Protein AF-A0A0M2UYQ8-F1 (afdb_monomer)

Foldseek 3Di:
DPPVVPPPDPDDDDDPLNVLVVVLVCCVVPHPQDPVNSVVVSVVSVCCVPVPVVD

Nearest PDB structures (foldseek):
  6kmq-assembly1_B  TM=4.347E-01  e=9.774E+00  Escherichia coli K-12

Sequence (55 aa):
MFTAIEKRLNGRTTSKVERVMRTVNLRVNVSKWSVTGALNVTKIRLAYYYNGFDA

Solvent-accessible surface area (backbone atoms only — not comparable to full-atom values): 3534 Å² total; per-residue (Å²): 131,77,74,69,80,73,57,88,53,101,67,79,88,73,51,76,61,57,59,49,50,54,52,50,52,49,40,51,76,77,40,95,50,48,71,69,56,52,50,53,53,48,52,54,54,51,46,38,72,74,69,58,75,79,115

Radius of gyration: 13.37 Å; Cα contacts (8 Å, |Δi|>4): 20; chains: 1; bounding box: 35×24×28 Å

Secondary structure (DSSP, 8-state):
-TTSTT--S------HHHHHHHHHHHHHHHS---HHHHHHHHH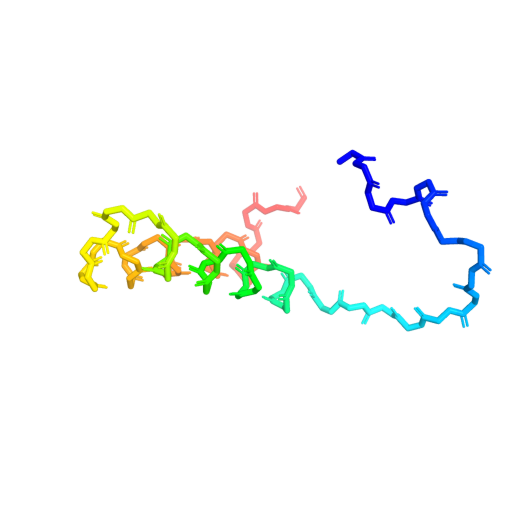HHHHHHHTTTT-

Organism: NCBI:txid380242

Structure (mmCIF, N/CA/C/O backbone):
data_AF-A0A0M2UYQ8-F1
#
_entry.id   AF-A0A0M2UYQ8-F1
#
loop_
_atom_site.group_PDB
_atom_site.id
_atom_site.type_symbol
_atom_site.label_atom_id
_atom_site.label_alt_id
_atom_site.label_comp_id
_atom_site.label_asym_id
_atom_site.label_entity_id
_atom_site.label_seq_id
_atom_site.pdbx_PDB_ins_code
_atom_site.Cartn_x
_atom_site.Cartn_y
_atom_site.Cartn_z
_atom_site.occupancy
_atom_site.B_iso_or_equiv
_atom_site.auth_seq_id
_atom_site.auth_comp_id
_atom_site.auth_asym_id
_atom_site.auth_atom_id
_atom_site.pdbx_PDB_model_num
ATOM 1 N N . MET A 1 1 ? 7.216 13.750 -2.395 1.00 42.19 1 MET A N 1
ATOM 2 C CA . MET A 1 1 ? 7.834 15.090 -2.443 1.00 42.19 1 MET A CA 1
ATOM 3 C C . MET A 1 1 ? 8.532 15.483 -1.134 1.00 42.19 1 MET A C 1
ATOM 5 O O . MET A 1 1 ? 9.628 16.005 -1.204 1.00 42.19 1 MET A O 1
ATOM 9 N N . PHE A 1 2 ? 7.992 15.164 0.052 1.00 36.88 2 PHE A N 1
ATOM 10 C CA . PHE A 1 2 ? 8.516 15.689 1.333 1.00 36.88 2 PHE A CA 1
ATOM 11 C C . PHE A 1 2 ? 9.636 14.890 2.040 1.00 36.88 2 PHE A C 1
ATOM 13 O O . PHE A 1 2 ? 10.145 15.339 3.052 1.00 36.88 2 PHE A O 1
ATOM 20 N N . THR A 1 3 ? 10.065 13.724 1.540 1.00 45.16 3 THR A N 1
ATOM 21 C CA . THR A 1 3 ? 11.046 12.857 2.246 1.00 45.16 3 THR A CA 1
ATOM 22 C C . THR A 1 3 ? 12.506 13.058 1.827 1.00 45.16 3 THR A C 1
ATOM 24 O O . THR A 1 3 ? 13.396 12.485 2.443 1.00 45.16 3 THR A O 1
ATOM 27 N N . ALA A 1 4 ? 12.763 13.824 0.763 1.00 47.12 4 ALA A N 1
ATOM 28 C CA . ALA A 1 4 ? 14.124 14.115 0.300 1.00 47.12 4 ALA A CA 1
ATOM 29 C C . ALA A 1 4 ? 14.728 15.336 1.012 1.00 47.12 4 ALA A C 1
ATOM 31 O O . ALA A 1 4 ? 15.935 15.401 1.203 1.00 47.12 4 ALA A O 1
ATOM 32 N N . ILE A 1 5 ? 13.877 16.266 1.454 1.00 48.69 5 ILE A N 1
ATOM 33 C CA . ILE A 1 5 ? 14.291 17.528 2.080 1.00 48.69 5 ILE A CA 1
ATOM 34 C C . ILE A 1 5 ? 14.813 17.297 3.514 1.00 48.69 5 ILE A C 1
ATOM 36 O O . ILE A 1 5 ? 15.704 18.005 3.964 1.00 48.69 5 ILE A O 1
ATOM 40 N N . GLU A 1 6 ? 14.350 16.247 4.205 1.00 46.75 6 GLU A N 1
ATOM 41 C CA . GLU A 1 6 ? 14.838 15.857 5.542 1.00 46.75 6 GLU A CA 1
ATOM 42 C C . GLU A 1 6 ? 16.128 15.008 5.505 1.00 46.75 6 GLU A C 1
ATOM 44 O O . GLU A 1 6 ? 16.720 14.726 6.542 1.00 46.75 6 GLU A O 1
ATOM 49 N N . LYS A 1 7 ? 16.625 14.575 4.335 1.00 48.50 7 LYS A N 1
ATOM 50 C CA . LYS A 1 7 ? 17.851 13.756 4.270 1.00 48.50 7 LYS A CA 1
ATOM 51 C C . LYS A 1 7 ? 19.126 14.602 4.370 1.00 48.50 7 LYS A C 1
ATOM 53 O O . LYS A 1 7 ? 20.004 14.539 3.516 1.00 48.50 7 LYS A O 1
ATOM 58 N N . ARG A 1 8 ? 19.297 15.271 5.515 1.00 48.19 8 ARG A N 1
ATOM 59 C CA . ARG A 1 8 ? 20.602 15.645 6.095 1.00 48.19 8 ARG A CA 1
ATOM 60 C C . ARG A 1 8 ? 21.339 14.423 6.685 1.00 48.19 8 ARG A C 1
ATOM 62 O O . ARG A 1 8 ? 22.030 14.528 7.689 1.00 48.19 8 ARG A O 1
ATOM 69 N N . LEU A 1 9 ? 21.183 13.242 6.084 1.00 47.38 9 LEU A N 1
ATOM 70 C CA . LEU A 1 9 ? 21.828 12.010 6.530 1.00 47.38 9 LEU A CA 1
ATOM 71 C C . LEU A 1 9 ? 22.074 11.073 5.347 1.00 47.38 9 LEU A C 1
ATOM 73 O O .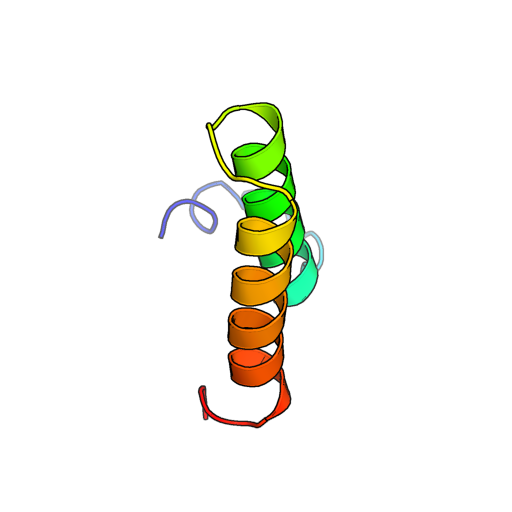 LEU A 1 9 ? 21.145 10.582 4.704 1.00 47.38 9 LEU A O 1
ATOM 77 N N . ASN A 1 10 ? 23.358 10.804 5.128 1.00 48.09 10 ASN A N 1
ATOM 78 C CA . ASN A 1 10 ? 23.965 9.778 4.279 1.00 48.09 10 ASN A CA 1
ATOM 79 C C . ASN A 1 10 ? 23.505 8.339 4.625 1.00 48.09 10 ASN A C 1
ATOM 81 O O . ASN A 1 10 ? 24.318 7.484 4.964 1.00 48.09 10 ASN A O 1
ATOM 85 N N . GLY A 1 11 ? 22.206 8.036 4.594 1.00 49.47 11 GLY A N 1
ATOM 86 C CA . GLY A 1 11 ? 21.677 6.795 5.167 1.00 49.47 11 GLY A CA 1
ATOM 87 C C . GLY A 1 11 ? 20.640 6.101 4.296 1.00 49.47 11 GLY A C 1
ATOM 88 O O . GLY A 1 11 ? 19.493 6.544 4.233 1.00 49.47 11 GLY A O 1
ATOM 89 N N . ARG A 1 12 ? 21.081 5.001 3.673 1.00 50.75 12 ARG A N 1
ATOM 90 C CA . ARG A 1 12 ? 20.354 3.822 3.161 1.00 50.75 12 ARG A CA 1
ATOM 91 C C . ARG A 1 12 ? 19.100 4.055 2.302 1.00 50.75 12 ARG A C 1
ATOM 93 O O . ARG A 1 12 ? 18.114 4.686 2.688 1.00 50.75 12 ARG A O 1
ATOM 100 N N . THR A 1 13 ? 19.135 3.464 1.112 1.00 52.94 13 THR A N 1
ATOM 101 C CA . THR A 1 13 ? 17.991 3.280 0.218 1.00 52.94 13 THR A CA 1
ATOM 102 C C . THR A 1 13 ? 16.919 2.474 0.950 1.00 52.94 13 THR A C 1
ATOM 104 O O . THR A 1 13 ? 17.038 1.260 1.078 1.00 52.94 13 THR A O 1
ATOM 107 N N . THR A 1 14 ? 15.880 3.132 1.470 1.00 59.47 14 THR A N 1
ATOM 108 C CA . THR A 1 14 ? 14.680 2.419 1.915 1.00 59.47 14 THR A CA 1
ATOM 109 C C . THR A 1 14 ? 13.990 1.901 0.661 1.00 59.47 14 THR A C 1
ATOM 111 O O . THR A 1 14 ? 13.762 2.656 -0.290 1.00 59.47 14 THR A O 1
ATOM 114 N N . SER A 1 15 ? 13.748 0.592 0.598 1.00 70.75 15 SER A N 1
ATOM 115 C CA . SER A 1 15 ? 13.162 -0.026 -0.592 1.00 70.75 15 SER A CA 1
ATOM 116 C C . SER A 1 15 ?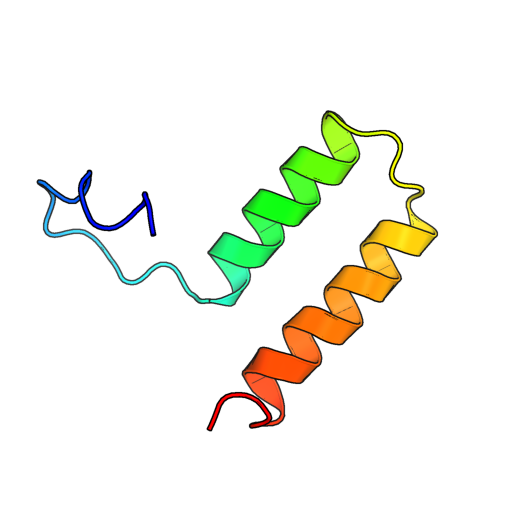 11.807 0.624 -0.905 1.00 70.75 15 SER A C 1
ATOM 118 O O . SER A 1 15 ? 11.099 1.080 0.002 1.00 70.75 15 SER A O 1
ATOM 120 N N . LYS A 1 16 ? 11.419 0.676 -2.191 1.00 74.25 16 LYS A N 1
ATOM 121 C CA . LYS A 1 16 ? 10.097 1.195 -2.601 1.00 74.25 16 LYS A CA 1
ATOM 122 C C . LYS A 1 16 ? 8.974 0.530 -1.774 1.00 74.25 16 LYS A C 1
ATOM 124 O O . LYS A 1 16 ? 8.045 1.208 -1.344 1.00 74.25 16 LYS A O 1
ATOM 129 N N . VAL A 1 17 ? 9.136 -0.755 -1.441 1.00 73.31 17 VAL A N 1
ATOM 130 C CA . VAL A 1 17 ? 8.231 -1.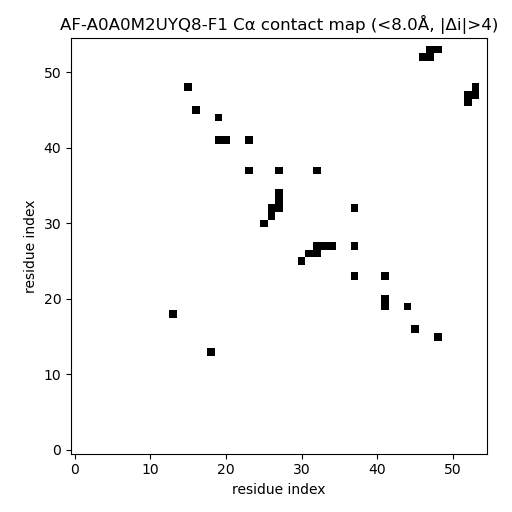538 -0.582 1.00 73.31 17 VAL A CA 1
ATOM 131 C C . VAL A 1 17 ? 8.150 -1.016 0.842 1.00 73.31 17 VAL A C 1
ATOM 133 O O . VAL A 1 17 ? 7.047 -0.846 1.352 1.00 73.31 17 VAL A O 1
ATOM 136 N N . GLU A 1 18 ? 9.275 -0.729 1.494 1.00 79.00 18 GLU A N 1
ATOM 137 C CA . GLU A 1 18 ? 9.266 -0.279 2.889 1.00 79.00 18 GLU A CA 1
ATOM 138 C C . GLU A 1 18 ? 8.454 1.017 3.053 1.00 79.00 18 GLU A C 1
ATOM 140 O O . GLU A 1 18 ? 7.659 1.157 3.985 1.00 79.00 18 GLU A O 1
ATOM 145 N N . ARG A 1 19 ? 8.566 1.939 2.088 1.00 81.62 19 ARG A N 1
ATOM 146 C CA . ARG A 1 19 ? 7.782 3.188 2.074 1.00 81.62 19 ARG A CA 1
ATOM 147 C C . ARG A 1 19 ? 6.284 2.935 1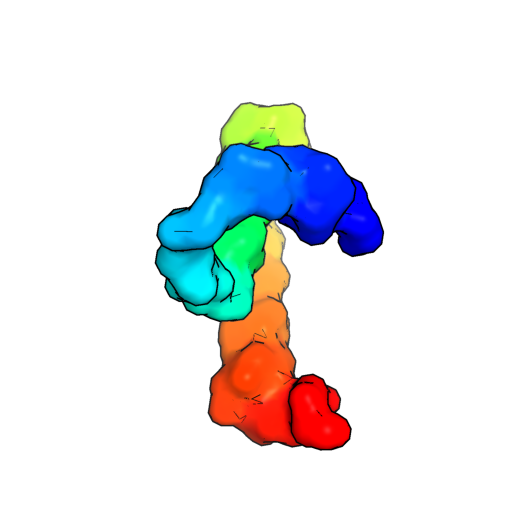.882 1.00 81.62 19 ARG A C 1
ATOM 149 O O . ARG A 1 19 ? 5.461 3.582 2.539 1.00 81.62 19 ARG A O 1
ATOM 156 N N . VAL A 1 20 ? 5.922 1.992 1.014 1.00 83.00 20 VAL A N 1
ATOM 157 C CA . VAL A 1 20 ? 4.525 1.589 0.786 1.00 83.00 20 VAL A CA 1
ATOM 158 C C . VAL A 1 20 ? 3.945 0.956 2.038 1.00 83.00 20 VAL A C 1
ATOM 160 O O . VAL A 1 20 ? 2.884 1.382 2.493 1.00 83.00 20 VAL A O 1
ATOM 163 N N . MET A 1 21 ? 4.658 0.002 2.634 1.00 84.31 21 MET A N 1
ATOM 164 C CA . MET A 1 21 ? 4.196 -0.715 3.820 1.00 84.31 21 MET A CA 1
ATOM 165 C C . MET A 1 21 ? 4.064 0.219 5.020 1.00 84.31 21 MET A C 1
ATOM 167 O O . MET A 1 21 ? 3.072 0.136 5.739 1.00 84.31 21 MET A O 1
ATOM 171 N N . ARG A 1 22 ? 4.969 1.193 5.189 1.00 85.00 22 ARG A N 1
ATOM 172 C CA . ARG A 1 22 ? 4.842 2.217 6.239 1.00 85.00 22 ARG A CA 1
ATOM 173 C C . ARG A 1 22 ? 3.574 3.065 6.059 1.00 85.00 22 ARG A C 1
ATOM 175 O O . ARG A 1 22 ? 2.886 3.362 7.032 1.00 85.00 22 ARG A O 1
ATOM 182 N N . THR A 1 23 ? 3.224 3.395 4.815 1.00 82.19 23 THR A N 1
ATOM 183 C CA . THR A 1 23 ? 2.004 4.156 4.496 1.00 82.19 23 THR A CA 1
ATOM 184 C C . THR A 1 23 ? 0.740 3.322 4.703 1.00 82.19 23 THR A C 1
ATOM 186 O O . THR A 1 23 ? -0.229 3.817 5.275 1.00 82.19 23 THR A O 1
ATOM 189 N N . VAL A 1 24 ? 0.736 2.058 4.267 1.00 84.19 24 VAL A N 1
ATOM 190 C CA . VAL A 1 24 ? -0.390 1.135 4.480 1.00 84.19 24 VAL A CA 1
ATOM 191 C C . VAL A 1 24 ? -0.608 0.911 5.974 1.00 84.19 24 VAL A C 1
ATOM 193 O O . VAL A 1 24 ? -1.733 1.054 6.437 1.00 84.19 24 VAL A O 1
ATOM 196 N N . ASN A 1 25 ? 0.458 0.666 6.739 1.00 84.81 25 ASN A N 1
ATOM 197 C CA . ASN A 1 25 ? 0.371 0.456 8.182 1.00 84.81 25 ASN A CA 1
ATOM 198 C C . ASN A 1 25 ? -0.224 1.673 8.908 1.00 84.81 25 ASN A C 1
ATOM 200 O O . ASN A 1 25 ? -1.083 1.527 9.774 1.00 84.81 25 ASN A O 1
ATOM 204 N N . LEU A 1 26 ? 0.174 2.887 8.519 1.00 84.62 26 LEU A N 1
ATOM 205 C CA . LEU A 1 26 ? -0.392 4.109 9.087 1.00 84.62 26 LEU A CA 1
ATOM 206 C C . LEU A 1 26 ? -1.871 4.286 8.709 1.00 84.62 26 LEU A C 1
ATOM 208 O O . LEU A 1 26 ? -2.678 4.683 9.543 1.00 84.62 26 LEU A O 1
ATOM 212 N N . ARG A 1 27 ? -2.259 3.949 7.473 1.00 78.94 27 ARG A N 1
ATOM 213 C CA . ARG A 1 27 ? -3.657 4.030 7.013 1.00 78.94 27 ARG A CA 1
ATOM 214 C C . ARG A 1 27 ? -4.561 2.976 7.651 1.00 78.94 27 ARG A C 1
ATOM 216 O O . ARG A 1 27 ? -5.718 3.282 7.896 1.00 78.94 27 ARG A O 1
ATOM 223 N N . VAL A 1 28 ? -4.053 1.785 7.947 1.00 84.31 28 VAL A N 1
ATOM 224 C CA . VAL A 1 28 ? -4.812 0.750 8.669 1.00 84.31 28 VAL A CA 1
ATOM 225 C C . VAL A 1 28 ? -5.006 1.133 10.136 1.00 84.31 28 VAL A C 1
ATOM 227 O O . VAL A 1 28 ? -6.107 0.992 10.649 1.00 84.31 28 VAL A O 1
ATOM 230 N N . ASN A 1 29 ? -3.968 1.654 10.798 1.00 80.94 29 ASN A N 1
ATOM 231 C CA . ASN A 1 29 ? -4.051 1.991 12.223 1.00 80.94 29 ASN A CA 1
ATOM 232 C C . ASN A 1 29 ? -4.798 3.304 12.505 1.00 80.94 29 ASN A C 1
ATOM 234 O O . ASN A 1 29 ? -5.493 3.407 13.507 1.00 80.94 29 ASN A O 1
ATOM 238 N N . VAL A 1 30 ? -4.646 4.321 11.648 1.00 77.12 30 VAL A N 1
ATOM 239 C CA . VAL A 1 30 ? -5.206 5.667 11.888 1.00 77.12 30 VAL A CA 1
ATOM 240 C C . VAL A 1 30 ? -6.498 5.915 11.098 1.00 77.12 30 VAL A C 1
ATOM 242 O O . VAL A 1 30 ? -7.286 6.783 11.458 1.00 77.12 30 VAL A O 1
ATOM 245 N N . SER A 1 31 ? -6.739 5.195 9.996 1.00 62.28 31 SER A N 1
ATOM 246 C CA . SER A 1 31 ? -7.895 5.429 9.107 1.00 62.28 31 SER A CA 1
ATOM 247 C C . SER A 1 31 ? -8.865 4.238 9.090 1.00 62.28 31 SER A C 1
ATOM 249 O O . SER A 1 31 ? -8.505 3.124 9.443 1.00 62.28 31 SER A O 1
ATOM 251 N N . LYS A 1 32 ? -10.101 4.447 8.607 1.00 70.50 32 LYS A N 1
ATOM 252 C CA . LYS A 1 32 ? -11.170 3.424 8.506 1.00 70.50 32 LYS A CA 1
ATOM 253 C C . LYS A 1 32 ? -10.954 2.357 7.416 1.00 70.50 32 LYS A C 1
ATOM 255 O O . LYS A 1 32 ? -11.918 1.882 6.817 1.00 70.50 32 LYS A O 1
ATOM 260 N N . TRP A 1 33 ? -9.714 2.030 7.063 1.00 83.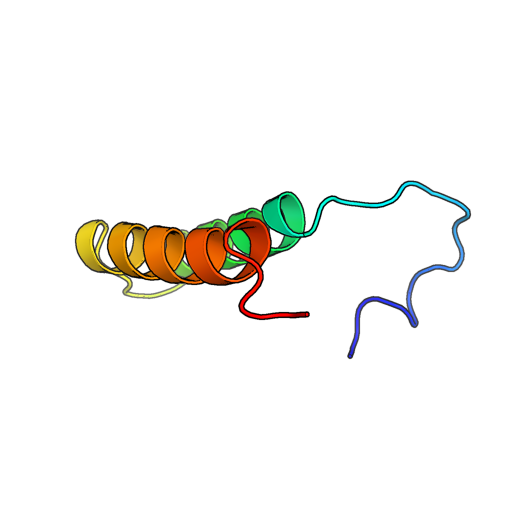31 33 TRP A N 1
ATOM 261 C CA . TRP A 1 33 ? -9.478 1.029 6.024 1.00 83.31 33 TRP A CA 1
ATOM 262 C C . TRP A 1 33 ? -9.822 -0.355 6.565 1.00 83.31 33 TRP A C 1
ATOM 264 O O . TRP A 1 33 ? -9.244 -0.805 7.550 1.00 83.31 33 TRP A O 1
ATOM 274 N N . SER A 1 34 ? -10.757 -1.040 5.907 1.00 83.69 34 SER A N 1
ATOM 275 C CA . SER A 1 34 ? -11.000 -2.450 6.190 1.00 83.69 34 SER A CA 1
ATOM 276 C C . SER A 1 34 ? -9.765 -3.271 5.814 1.00 83.69 34 SER A C 1
ATOM 278 O O . SER A 1 34 ? -9.041 -2.938 4.869 1.00 83.69 34 SER A O 1
ATOM 280 N N . VAL A 1 35 ? -9.536 -4.372 6.531 1.00 84.62 35 VAL 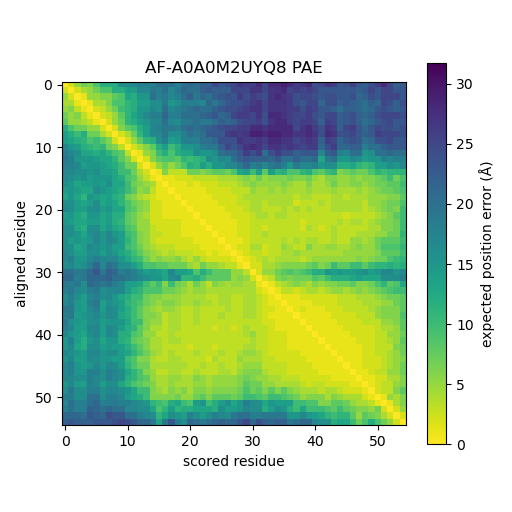A N 1
ATOM 281 C CA . VAL A 1 35 ? -8.405 -5.284 6.2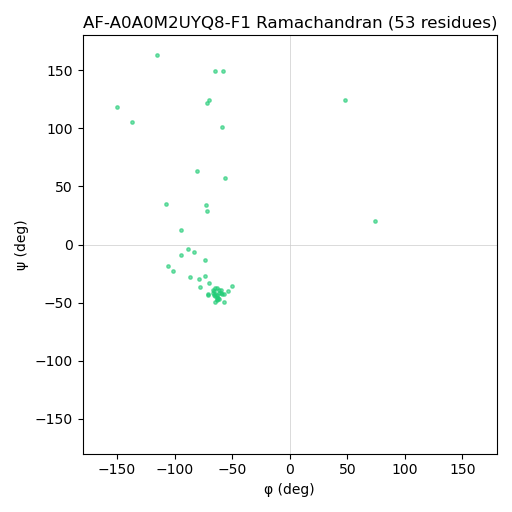83 1.00 84.62 35 VAL A CA 1
ATOM 282 C C . VAL A 1 35 ? -8.380 -5.745 4.818 1.00 84.62 35 VAL A C 1
ATOM 284 O O . VAL A 1 35 ? -7.331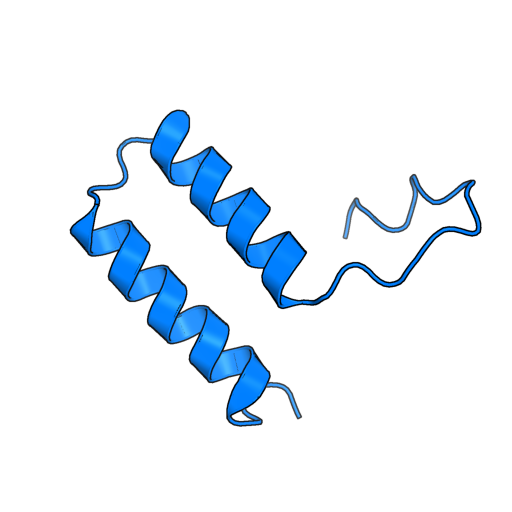 -5.746 4.175 1.00 84.62 35 VAL A O 1
ATOM 287 N N . THR A 1 36 ? -9.553 -6.028 4.249 1.00 88.31 36 THR A N 1
ATOM 288 C CA . THR A 1 36 ? -9.720 -6.404 2.839 1.00 88.31 36 THR A CA 1
ATOM 289 C C . THR A 1 36 ? -9.292 -5.289 1.881 1.00 88.31 36 THR A C 1
ATOM 291 O O . THR A 1 36 ? -8.585 -5.545 0.905 1.00 88.31 36 THR A O 1
ATOM 294 N N . GLY A 1 37 ? -9.666 -4.036 2.164 1.00 86.25 37 GLY A N 1
ATOM 295 C CA . GLY A 1 37 ? -9.257 -2.883 1.358 1.00 86.25 37 GLY A CA 1
ATOM 296 C C . GLY A 1 37 ? -7.747 -2.653 1.408 1.00 86.25 37 GLY A C 1
ATOM 297 O O . GLY A 1 37 ? -7.113 -2.444 0.373 1.00 86.25 37 GLY A O 1
ATOM 298 N N . ALA A 1 38 ? -7.149 -2.775 2.594 1.00 86.25 38 ALA A N 1
ATOM 299 C CA . ALA A 1 38 ? -5.707 -2.648 2.770 1.00 86.25 38 ALA A CA 1
ATOM 300 C C . ALA A 1 38 ? -4.925 -3.717 1.989 1.00 86.25 38 ALA A C 1
ATOM 302 O O . ALA A 1 38 ? -3.928 -3.395 1.332 1.00 86.25 38 ALA A O 1
ATOM 303 N N . LEU A 1 39 ? -5.399 -4.967 1.993 1.00 88.19 39 LEU A N 1
ATOM 304 C CA . LEU A 1 39 ? -4.783 -6.062 1.242 1.00 88.19 39 LEU A CA 1
ATOM 305 C C . LEU A 1 39 ? -4.832 -5.817 -0.273 1.00 88.19 39 LEU A C 1
ATOM 307 O O . LEU A 1 39 ? -3.813 -5.952 -0.953 1.00 88.19 39 LEU A O 1
ATOM 311 N N . ASN A 1 40 ? -5.988 -5.411 -0.800 1.00 88.69 40 ASN A N 1
ATOM 312 C CA . ASN A 1 40 ? -6.158 -5.152 -2.233 1.00 88.69 40 ASN A CA 1
ATOM 313 C C . ASN A 1 40 ? -5.261 -4.009 -2.714 1.00 88.69 40 ASN A C 1
ATOM 315 O O . ASN A 1 40 ? -4.565 -4.137 -3.721 1.00 88.69 40 ASN A O 1
ATOM 319 N N . VAL A 1 41 ? -5.208 -2.915 -1.955 1.00 86.75 41 VAL A N 1
ATOM 320 C CA . VAL A 1 41 ? -4.338 -1.780 -2.275 1.00 86.75 41 VAL A CA 1
ATOM 321 C C . VAL A 1 41 ? -2.859 -2.179 -2.237 1.00 86.75 41 VAL A C 1
ATOM 323 O O . VAL A 1 41 ? -2.077 -1.728 -3.075 1.00 86.75 41 VAL A O 1
ATOM 326 N N . THR A 1 42 ? -2.468 -3.040 -1.296 1.00 87.69 42 THR A N 1
ATOM 327 C CA . THR A 1 42 ? -1.091 -3.542 -1.205 1.00 87.69 42 THR A CA 1
ATOM 328 C C . THR A 1 42 ? -0.730 -4.388 -2.425 1.00 87.69 42 THR A C 1
ATOM 330 O O . THR A 1 42 ? 0.325 -4.158 -3.013 1.00 87.69 42 THR A O 1
ATOM 333 N N . LYS A 1 43 ? -1.620 -5.284 -2.877 1.00 87.19 43 LYS A N 1
ATOM 334 C CA . LYS A 1 43 ? -1.417 -6.070 -4.108 1.00 87.19 43 LYS A CA 1
ATOM 335 C C . LYS A 1 43 ? -1.192 -5.179 -5.328 1.00 87.19 43 LYS A C 1
ATOM 337 O O . LYS A 1 43 ? -0.216 -5.378 -6.040 1.00 87.19 43 LYS A O 1
ATOM 342 N N . ILE A 1 44 ? -2.051 -4.178 -5.534 1.00 86.69 44 ILE A N 1
ATOM 343 C CA . ILE A 1 44 ? -1.954 -3.264 -6.684 1.00 86.69 44 ILE A CA 1
ATOM 344 C C . ILE A 1 44 ? -0.632 -2.489 -6.648 1.00 86.69 44 ILE A C 1
ATOM 346 O O . ILE A 1 44 ? 0.074 -2.422 -7.649 1.00 86.69 44 ILE A O 1
ATOM 350 N N . ARG A 1 45 ? -0.262 -1.932 -5.488 1.00 84.31 45 ARG A N 1
ATOM 351 C CA . ARG A 1 45 ? 0.971 -1.140 -5.351 1.00 84.31 45 ARG A CA 1
ATOM 352 C C . ARG A 1 45 ? 2.229 -1.983 -5.520 1.00 84.31 45 ARG A C 1
ATOM 354 O O . ARG A 1 45 ? 3.161 -1.536 -6.174 1.00 84.31 45 ARG A O 1
ATOM 361 N N . LEU A 1 46 ? 2.267 -3.190 -4.957 1.00 81.25 46 LEU A N 1
ATOM 362 C CA . LEU A 1 46 ? 3.403 -4.095 -5.141 1.00 81.25 46 LEU A CA 1
ATOM 363 C C . LEU A 1 46 ? 3.519 -4.557 -6.596 1.00 81.25 46 LEU A C 1
ATOM 365 O O . LEU A 1 46 ? 4.618 -4.525 -7.144 1.00 81.25 46 LEU A O 1
ATOM 369 N N . ALA A 1 47 ? 2.400 -4.911 -7.233 1.00 82.88 47 ALA A N 1
ATOM 370 C CA . ALA A 1 47 ? 2.374 -5.262 -8.650 1.00 82.88 47 ALA A CA 1
ATOM 371 C C . ALA A 1 47 ? 2.885 -4.107 -9.523 1.00 82.88 47 ALA A C 1
ATOM 373 O O . ALA A 1 47 ? 3.706 -4.332 -10.403 1.00 82.88 47 ALA A O 1
ATOM 374 N N . TYR A 1 48 ? 2.482 -2.868 -9.233 1.00 80.75 48 TYR A N 1
ATOM 375 C CA . TYR A 1 48 ? 2.975 -1.686 -9.940 1.00 80.75 48 TYR A CA 1
ATOM 376 C C . TYR A 1 48 ? 4.509 -1.554 -9.869 1.00 80.75 48 TYR A C 1
ATOM 378 O O . TYR A 1 48 ? 5.151 -1.305 -10.886 1.00 80.75 48 TYR A O 1
ATOM 386 N N . TYR A 1 49 ? 5.118 -1.792 -8.700 1.00 74.19 49 TYR A N 1
ATOM 387 C CA . TYR A 1 49 ? 6.571 -1.654 -8.532 1.00 74.19 49 TYR A CA 1
ATOM 388 C C . TYR A 1 49 ? 7.405 -2.820 -9.068 1.00 74.19 49 TYR A C 1
ATOM 390 O O . TYR A 1 49 ? 8.553 -2.592 -9.441 1.00 74.19 49 TYR A O 1
ATOM 398 N N . TYR A 1 50 ? 6.873 -4.044 -9.077 1.00 72.69 50 TYR A N 1
ATOM 399 C CA . TYR A 1 50 ? 7.641 -5.241 -9.448 1.00 72.69 50 TYR A CA 1
ATOM 400 C C . TYR A 1 50 ? 7.311 -5.808 -10.829 1.00 72.69 50 TYR A C 1
ATOM 402 O O . TYR A 1 50 ? 8.145 -6.514 -11.385 1.00 72.69 50 TYR A O 1
ATOM 410 N N . ASN A 1 51 ? 6.160 -5.465 -11.414 1.00 79.75 51 ASN A N 1
ATOM 411 C CA . ASN A 1 51 ? 5.791 -5.908 -12.764 1.00 79.75 51 ASN A CA 1
ATOM 412 C C . ASN A 1 51 ? 6.169 -4.890 -13.856 1.00 79.75 51 ASN A C 1
ATOM 414 O O . ASN A 1 51 ? 5.708 -5.017 -14.984 1.00 79.75 51 ASN A O 1
ATOM 418 N N . GLY A 1 52 ? 6.982 -3.876 -13.540 1.00 64.25 52 GLY A N 1
ATOM 419 C CA . GLY A 1 52 ? 7.514 -2.944 -14.542 1.00 64.25 52 GLY A CA 1
ATOM 420 C C . GLY A 1 52 ? 6.511 -1.923 -15.093 1.00 64.25 52 GLY A C 1
ATOM 421 O O . GLY A 1 52 ? 6.756 -1.358 -16.149 1.00 64.25 52 GLY A O 1
ATOM 422 N N . PHE A 1 53 ? 5.402 -1.655 -14.393 1.00 64.81 53 PHE A N 1
ATOM 423 C CA . PHE A 1 53 ? 4.457 -0.593 -14.778 1.00 64.81 53 PHE A CA 1
ATOM 424 C C . PHE A 1 53 ? 4.992 0.830 -14.505 1.00 64.81 53 PHE A C 1
ATOM 426 O O . PHE A 1 53 ? 4.419 1.799 -14.990 1.00 64.81 53 PHE A O 1
ATOM 433 N N . ASP A 1 54 ? 6.076 0.943 -13.730 1.00 60.62 54 ASP A N 1
ATOM 434 C CA . ASP A 1 54 ? 6.810 2.170 -13.366 1.00 60.62 54 ASP A CA 1
ATOM 435 C C . ASP A 1 54 ? 8.168 2.244 -14.102 1.00 60.62 54 ASP A C 1
ATOM 437 O O . ASP A 1 54 ? 9.170 2.610 -13.482 1.00 60.62 54 ASP A O 1
ATOM 441 N N . ALA A 1 55 ? 8.231 1.759 -15.353 1.00 51.03 55 ALA A N 1
ATOM 442 C CA . ALA A 1 55 ? 9.438 1.753 -16.191 1.00 51.03 55 ALA A CA 1
ATOM 443 C C . ALA A 1 55 ? 9.650 3.091 -16.911 1.00 51.03 55 ALA A C 1
ATOM 445 O O . ALA A 1 55 ? 8.661 3.626 -17.462 1.00 51.03 55 ALA A O 1
#

pLDDT: mean 71.4, std 15.78, range [36.88, 88.69]

Mean predicted aligned error: 10.15 Å